Protein AF-A0A022XQN8-F1 (afdb_monomer_lite)

Secondary structure (DSSP, 8-state):
----------------------------------------------------------S-------------------GGGSTTS-HHHHHHHHHHHHHHHHHHHHHHHHHHHHHHHHHHHHHHHHHHHHHHHHHHHHHHHHHHHHHHHTT-

Foldseek 3Di:
DDDDDDPDDDDDDDDDDDDDDDDDDDDDDDDDDDDDPDPDDDPPPDPPDPDDDDDPDDDDDPDPPPDPPPPPDPPPPPCVVVVPDDPVVVVVVVVVVVVVVVVVVVVVVVVVVVVVVVVVVVVVVVVVVVVVVVVVVVVVVVVVVVVVVVVD

pLDDT: mean 70.2, std 23.52, range [34.22, 98.75]

Sequence (152 aa):
MKDSDPCLLDIPLASNPEDSIPDAAIVPTTTTTTTIRNSARTPSIRPEFWSNTVPEIGLSPESSSSSTTKSSSNHKRSRADDDNRSPEEIANEKRHRNTMAARRFRKRKEDRICSLEKQLADALRERDELKLQVARLEGQNMMLRTCQDNTR

Organism: NCBI:txid1215331

Radius of gyration: 34.59 Å; chains: 1; bounding box: 65×62×106 Å

InterPro domains:
  IPR004827 Basic-leucine zipper domain [PF07716] (92-138)
  IPR004827 Basic-leucine zipper domain [PS00036] (94-108)
  IPR004827 Basic-leucine zipper domain [PS50217] (88-145)
  IPR046347 Basic-leucine zipper domain superfamily [SSF57959] (89-139)

Structure (mmCIF, N/CA/C/O backbone):
data_AF-A0A022XQN8-F1
#
_entry.id   AF-A0A022XQN8-F1
#
loop_
_atom_site.group_PDB
_atom_site.id
_atom_site.type_symbol
_atom_site.label_atom_id
_atom_site.label_alt_id
_atom_site.label_comp_id
_atom_site.label_asym_id
_atom_site.label_entity_id
_atom_site.label_seq_id
_atom_site.pdbx_PDB_ins_code
_atom_site.Cartn_x
_atom_site.Cartn_y
_atom_site.Cartn_z
_atom_site.occupancy
_atom_site.B_iso_or_equiv
_atom_site.auth_seq_id
_atom_site.auth_comp_id
_atom_site.auth_asym_id
_atom_site.auth_atom_id
_atom_site.pdbx_PDB_model_num
ATOM 1 N N . MET A 1 1 ? -16.994 -38.162 9.740 1.00 49.44 1 MET A N 1
ATOM 2 C CA . MET A 1 1 ? -16.816 -38.912 8.479 1.00 49.44 1 MET A CA 1
ATOM 3 C C . MET A 1 1 ? -17.709 -38.278 7.439 1.00 49.44 1 MET A C 1
ATOM 5 O O . MET A 1 1 ? -18.906 -38.210 7.685 1.00 49.44 1 MET A O 1
ATOM 9 N N . LYS A 1 2 ? -17.092 -37.911 6.310 1.00 49.97 2 LYS A N 1
ATOM 10 C CA . LYS A 1 2 ? -17.680 -37.481 5.034 1.00 49.97 2 LYS A CA 1
ATOM 11 C C . LYS A 1 2 ? -17.940 -35.981 4.906 1.00 49.97 2 LYS A C 1
ATOM 13 O O . LYS A 1 2 ? -19.047 -35.494 5.093 1.00 49.97 2 LYS A O 1
ATOM 18 N N . ASP A 1 3 ? -16.852 -35.303 4.559 1.00 50.00 3 ASP A N 1
ATOM 19 C CA . ASP A 1 3 ? -16.825 -34.114 3.717 1.00 50.00 3 ASP A CA 1
ATOM 20 C C . ASP A 1 3 ? -17.480 -34.428 2.354 1.00 50.00 3 ASP A C 1
ATOM 22 O O . ASP A 1 3 ? -17.258 -35.500 1.785 1.00 50.00 3 ASP A O 1
ATOM 26 N N . SER A 1 4 ? -18.316 -33.524 1.849 1.00 55.34 4 SER A N 1
ATOM 27 C CA . SER A 1 4 ? -18.915 -33.530 0.500 1.00 55.34 4 SER A CA 1
ATOM 28 C C . SER A 1 4 ? -19.326 -32.079 0.218 1.00 55.34 4 SER A C 1
ATOM 30 O O . SER A 1 4 ? -19.979 -31.484 1.070 1.00 55.34 4 SER A O 1
ATOM 32 N N . ASP A 1 5 ? -18.998 -31.368 -0.854 1.00 59.06 5 ASP A N 1
ATOM 33 C CA . ASP A 1 5 ? -18.127 -31.524 -2.021 1.00 59.06 5 ASP A CA 1
ATOM 34 C C . ASP A 1 5 ? -17.781 -30.077 -2.448 1.00 59.06 5 ASP A C 1
ATOM 36 O O . ASP A 1 5 ? -18.658 -29.209 -2.368 1.00 59.06 5 ASP A O 1
ATOM 40 N N . PRO A 1 6 ? -16.557 -29.744 -2.895 1.00 61.50 6 PRO A N 1
ATOM 41 C CA . PRO A 1 6 ? -16.303 -28.443 -3.500 1.00 61.50 6 PRO A CA 1
ATOM 42 C C . PRO A 1 6 ? -16.772 -28.451 -4.960 1.00 61.50 6 PRO A C 1
ATOM 44 O O . PRO A 1 6 ? -16.367 -29.307 -5.743 1.00 61.50 6 PRO A O 1
ATOM 47 N N . CYS A 1 7 ? -17.598 -27.470 -5.333 1.00 50.62 7 CYS A N 1
ATOM 48 C CA . CYS A 1 7 ? -17.981 -27.192 -6.715 1.00 50.62 7 CYS A CA 1
ATOM 49 C C . CYS A 1 7 ? -16.732 -26.990 -7.592 1.00 50.62 7 CYS A C 1
ATOM 51 O O . CYS A 1 7 ? -16.156 -25.902 -7.640 1.00 50.62 7 CYS A O 1
ATOM 53 N N . LEU A 1 8 ? -16.321 -28.053 -8.280 1.00 53.81 8 LEU A N 1
ATOM 54 C CA . LEU A 1 8 ? -15.323 -28.040 -9.337 1.00 53.81 8 LEU A CA 1
ATOM 55 C C . LEU A 1 8 ? -16.009 -27.512 -10.603 1.00 53.81 8 LEU A C 1
ATOM 57 O O . LEU A 1 8 ? -16.898 -28.156 -11.154 1.00 53.81 8 LEU A O 1
ATOM 61 N N . LEU A 1 9 ? -15.646 -26.308 -11.036 1.00 53.69 9 LEU A N 1
ATOM 62 C CA . LEU A 1 9 ? -16.037 -25.806 -12.349 1.00 53.69 9 LEU A CA 1
ATOM 63 C C . LEU A 1 9 ? -15.151 -26.483 -13.400 1.00 53.69 9 LEU A C 1
ATOM 65 O O . LEU A 1 9 ? -13.979 -26.134 -13.543 1.00 53.69 9 LEU A O 1
ATOM 69 N N . ASP A 1 10 ? -15.725 -27.439 -14.125 1.00 45.84 10 ASP A N 1
ATOM 70 C CA . ASP A 1 10 ? -15.157 -28.007 -15.345 1.00 45.84 10 ASP A CA 1
ATOM 71 C C . ASP A 1 10 ? -15.100 -26.928 -16.436 1.00 45.84 10 ASP A C 1
ATOM 73 O O . ASP A 1 10 ? -16.114 -26.530 -17.012 1.00 45.84 10 ASP A O 1
ATOM 77 N N . ILE A 1 11 ? -13.897 -26.434 -16.727 1.00 54.16 11 ILE A N 1
ATOM 78 C CA . ILE A 1 11 ? -13.640 -25.642 -17.932 1.00 54.16 11 ILE A CA 1
ATOM 79 C C . ILE A 1 11 ? -13.387 -26.640 -19.073 1.00 54.16 11 ILE A C 1
ATOM 81 O O . ILE A 1 11 ? -12.474 -27.460 -18.946 1.00 54.16 11 ILE A O 1
ATOM 85 N N . PRO A 1 12 ? -14.132 -26.596 -20.195 1.00 47.44 12 PRO A N 1
ATOM 86 C CA . PRO A 1 12 ? -13.906 -27.511 -21.306 1.00 47.44 12 PRO A CA 1
ATOM 87 C C . PRO A 1 12 ? -12.533 -27.257 -21.933 1.00 47.44 12 PRO A C 1
ATOM 89 O O . PRO A 1 12 ? -12.258 -26.172 -22.452 1.00 47.44 12 PRO A O 1
ATOM 92 N N . LEU A 1 13 ? -11.673 -28.272 -21.890 1.00 41.69 13 LEU A N 1
ATOM 93 C CA . LEU A 1 13 ? -10.412 -28.305 -22.617 1.00 41.69 13 LEU A CA 1
ATOM 94 C C . LEU A 1 13 ? -10.745 -28.382 -24.113 1.00 41.69 13 LEU A C 1
ATOM 96 O O . LEU A 1 13 ? -11.303 -29.3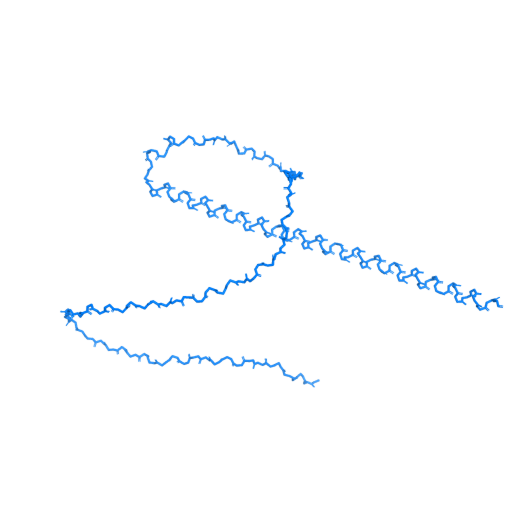78 -24.574 1.00 41.69 13 LEU A O 1
ATOM 100 N N . ALA A 1 14 ? -10.452 -27.320 -24.864 1.00 45.22 14 ALA A N 1
ATOM 101 C CA . ALA A 1 14 ? -10.580 -27.334 -26.314 1.00 45.22 14 ALA A CA 1
ATOM 102 C C . ALA A 1 14 ? -9.676 -28.439 -26.881 1.00 45.22 14 ALA A C 1
ATOM 104 O O . ALA A 1 14 ? -8.450 -28.375 -26.800 1.00 45.22 14 ALA A O 1
ATOM 105 N N . SER A 1 15 ? -10.314 -29.469 -27.424 1.00 43.16 15 SER A N 1
ATOM 106 C CA . SER A 1 15 ? -9.714 -30.485 -28.273 1.00 43.16 15 SER A CA 1
ATOM 107 C C . SER A 1 15 ? -9.079 -29.807 -29.488 1.00 43.16 15 SER A C 1
ATOM 109 O O . SER A 1 15 ? -9.797 -29.227 -30.300 1.00 43.16 15 SER A O 1
ATOM 111 N N . ASN A 1 16 ? -7.755 -29.886 -29.612 1.00 52.53 16 ASN A N 1
ATOM 112 C CA . ASN A 1 16 ? -7.063 -29.688 -30.883 1.00 52.53 16 ASN A CA 1
ATOM 113 C C . ASN A 1 16 ? -7.113 -31.018 -31.641 1.00 52.53 16 ASN A C 1
ATOM 115 O O . ASN A 1 16 ? -6.553 -31.990 -31.125 1.00 52.53 16 ASN A O 1
ATOM 119 N N . PRO A 1 17 ? -7.748 -31.098 -32.818 1.00 50.19 17 PRO A N 1
ATOM 120 C CA . PRO A 1 17 ? -7.589 -32.245 -33.682 1.00 50.19 17 PRO A CA 1
ATOM 121 C C . PRO A 1 17 ? -6.607 -31.916 -34.819 1.00 50.19 17 PRO A C 1
ATOM 123 O O . PRO A 1 17 ? -6.573 -30.801 -35.343 1.00 50.19 17 PRO A O 1
ATOM 126 N N . GLU A 1 18 ? -5.872 -32.954 -35.198 1.00 37.22 18 GLU A N 1
ATOM 127 C CA . GLU A 1 18 ? -5.173 -33.138 -36.472 1.00 37.22 18 GLU A CA 1
ATOM 128 C C . GLU A 1 18 ? -3.763 -32.542 -36.627 1.00 37.22 18 GLU A C 1
ATOM 130 O O . GLU A 1 18 ? -3.524 -31.526 -37.281 1.00 37.22 18 GLU A O 1
ATOM 135 N N . ASP A 1 19 ? -2.797 -33.319 -36.130 1.00 43.31 19 ASP A N 1
ATOM 136 C CA . ASP A 1 19 ? -1.574 -33.603 -36.881 1.00 43.31 19 ASP A CA 1
ATOM 137 C C . ASP A 1 19 ? -1.936 -34.157 -38.270 1.00 43.31 19 ASP A C 1
ATOM 139 O O . ASP A 1 19 ? -2.629 -35.166 -38.394 1.00 43.31 19 ASP A O 1
ATOM 143 N N . SER A 1 20 ? -1.421 -33.538 -39.329 1.00 40.09 20 SER A N 1
ATOM 144 C CA . SER A 1 20 ? -1.254 -34.180 -40.636 1.00 40.09 20 SER A CA 1
ATOM 145 C C . SER A 1 20 ? -0.156 -33.464 -41.412 1.00 40.09 20 SER A C 1
ATOM 147 O O . SER A 1 20 ? -0.386 -32.491 -42.126 1.00 40.09 20 SER A O 1
ATOM 149 N N . ILE A 1 21 ? 1.066 -33.964 -41.248 1.00 41.62 21 ILE A N 1
ATOM 150 C CA . ILE A 1 21 ? 2.169 -33.719 -42.177 1.00 41.62 21 ILE A CA 1
ATOM 151 C C . ILE A 1 21 ? 1.930 -34.607 -43.404 1.00 41.62 21 ILE A C 1
ATOM 153 O O . ILE A 1 21 ? 1.707 -35.809 -43.242 1.00 41.62 21 ILE A O 1
ATOM 157 N N . PRO A 1 22 ? 2.062 -34.060 -44.622 1.00 48.78 22 PRO A N 1
ATOM 158 C CA . PRO A 1 22 ? 2.774 -34.821 -45.636 1.00 48.78 22 PRO A CA 1
ATOM 159 C C . PRO A 1 22 ? 3.985 -34.064 -46.190 1.00 48.78 22 PRO A C 1
ATOM 161 O O . PRO A 1 22 ? 3.935 -32.896 -46.573 1.00 48.78 22 PRO A O 1
ATOM 164 N N . ASP A 1 23 ? 5.073 -34.820 -46.211 1.00 37.94 23 ASP A N 1
ATOM 165 C CA . ASP A 1 23 ? 6.315 -34.640 -46.946 1.00 37.94 23 ASP A CA 1
ATOM 166 C C . ASP A 1 23 ? 6.061 -34.692 -48.466 1.00 37.94 23 ASP A C 1
ATOM 168 O O . ASP A 1 23 ? 5.382 -35.611 -48.925 1.00 37.94 23 ASP A O 1
ATOM 172 N N . ALA A 1 24 ? 6.574 -33.710 -49.224 1.00 34.47 24 ALA A N 1
ATOM 173 C CA . ALA A 1 24 ? 7.205 -33.885 -50.545 1.00 34.47 24 ALA A CA 1
ATOM 174 C C . ALA A 1 24 ? 7.346 -32.562 -51.337 1.00 34.47 24 ALA A C 1
ATOM 176 O O . ALA A 1 24 ? 6.373 -31.891 -51.661 1.00 34.47 24 ALA A O 1
ATOM 177 N N . ALA A 1 25 ? 8.591 -32.298 -51.745 1.00 34.34 25 ALA A N 1
ATOM 178 C CA . ALA A 1 25 ? 9.028 -31.751 -53.039 1.00 34.34 25 ALA A CA 1
ATOM 179 C C . ALA A 1 25 ? 8.625 -30.322 -53.515 1.00 34.34 25 ALA A C 1
ATOM 181 O O . ALA A 1 25 ? 7.513 -30.053 -53.946 1.00 34.34 25 ALA A O 1
ATOM 182 N N . ILE A 1 26 ? 9.649 -29.450 -53.547 1.00 46.16 26 ILE A N 1
ATOM 183 C CA . ILE A 1 26 ? 10.107 -28.532 -54.625 1.00 46.16 26 ILE A CA 1
ATOM 184 C C . ILE A 1 26 ? 9.057 -28.001 -55.640 1.00 46.16 26 ILE A C 1
ATOM 186 O O . ILE A 1 26 ? 8.551 -28.779 -56.436 1.00 46.16 26 ILE A O 1
ATOM 190 N N . VAL A 1 27 ? 8.867 -26.664 -55.697 1.00 42.53 27 VAL A N 1
ATOM 191 C CA . VAL A 1 27 ? 8.943 -25.709 -56.858 1.00 42.53 27 VAL A CA 1
ATOM 192 C C . VAL A 1 27 ? 8.202 -24.394 -56.472 1.00 42.53 27 VAL A C 1
ATOM 194 O O . VAL A 1 27 ? 7.138 -24.464 -55.859 1.00 42.53 27 VAL A O 1
ATOM 197 N N . PRO A 1 28 ? 8.709 -23.179 -56.798 1.00 53.47 28 PRO A N 1
ATOM 198 C CA . PRO A 1 28 ? 8.071 -21.915 -56.422 1.00 53.47 28 PRO A CA 1
ATOM 199 C C . PRO A 1 28 ? 7.019 -21.484 -57.454 1.00 53.47 28 PRO A C 1
ATOM 201 O O . PRO A 1 28 ? 7.295 -21.478 -58.650 1.00 53.47 28 PRO A O 1
ATOM 204 N N . THR A 1 29 ? 5.830 -21.053 -57.026 1.00 34.22 29 THR A N 1
ATOM 205 C CA . THR A 1 29 ? 4.934 -20.275 -57.900 1.00 34.22 29 THR A CA 1
ATOM 206 C C . THR A 1 29 ? 4.031 -19.320 -57.119 1.00 34.22 29 THR A C 1
ATOM 208 O O . THR A 1 29 ? 3.350 -19.668 -56.162 1.00 34.22 29 THR A O 1
ATOM 211 N N . THR A 1 30 ? 4.100 -18.070 -57.568 1.00 45.97 30 THR A N 1
ATOM 212 C CA . THR A 1 30 ? 3.282 -16.882 -57.303 1.00 45.97 30 THR A CA 1
ATOM 213 C C . THR A 1 30 ? 1.842 -17.130 -56.836 1.00 45.97 30 THR A C 1
ATOM 215 O O . THR A 1 30 ? 1.075 -17.789 -57.531 1.00 45.97 30 THR A O 1
ATOM 218 N N . THR A 1 31 ? 1.418 -16.490 -55.740 1.00 37.88 31 THR A N 1
ATOM 219 C CA . THR A 1 31 ? -0.011 -16.281 -55.438 1.00 37.88 31 THR A CA 1
ATOM 220 C C . THR A 1 31 ? -0.249 -14.870 -54.891 1.00 37.88 31 THR A C 1
ATOM 222 O O . THR A 1 31 ? 0.044 -14.550 -53.746 1.00 37.88 31 THR A O 1
ATOM 225 N N . THR A 1 32 ? -0.724 -14.023 -55.801 1.00 41.47 32 THR A N 1
ATOM 226 C CA . THR A 1 32 ? -1.829 -13.064 -55.661 1.00 41.47 32 THR A CA 1
ATOM 227 C C . THR A 1 32 ? -2.015 -12.352 -54.315 1.00 41.47 32 THR A C 1
ATOM 229 O O . THR A 1 32 ? -2.678 -12.835 -53.400 1.00 41.47 32 THR A O 1
ATOM 232 N N . THR A 1 33 ? -1.550 -11.103 -54.273 1.00 45.28 33 THR A N 1
ATOM 233 C CA . THR A 1 33 ? -2.015 -10.044 -53.369 1.00 45.28 33 THR A CA 1
ATOM 2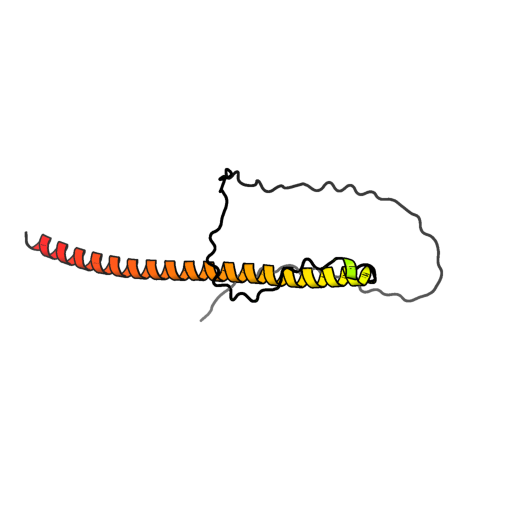34 C C . THR A 1 33 ? -3.539 -9.922 -53.432 1.00 45.28 33 THR A C 1
ATOM 236 O O . THR A 1 33 ? -4.077 -9.447 -54.428 1.00 45.28 33 THR A O 1
ATOM 239 N N . THR A 1 34 ? -4.241 -10.291 -52.361 1.00 38.16 34 THR A N 1
ATOM 240 C CA . THR A 1 34 ? -5.619 -9.836 -52.127 1.00 38.16 34 THR A CA 1
ATOM 241 C C . THR A 1 34 ? -5.667 -9.104 -50.796 1.00 38.16 34 THR A C 1
ATOM 243 O O . THR A 1 34 ? -5.620 -9.685 -49.716 1.00 38.16 34 THR A O 1
ATOM 246 N N . THR A 1 35 ? -5.688 -7.780 -50.904 1.00 48.78 35 THR A N 1
ATOM 247 C CA . THR A 1 35 ? -5.876 -6.826 -49.818 1.00 48.78 35 THR A CA 1
ATOM 248 C C . THR A 1 35 ? -7.246 -7.026 -49.175 1.00 48.78 35 THR A C 1
ATOM 250 O O . THR A 1 35 ? -8.263 -6.730 -49.793 1.00 48.78 35 THR A O 1
ATOM 253 N N . ILE A 1 36 ? -7.276 -7.438 -47.907 1.00 48.75 36 ILE A N 1
ATOM 254 C CA . ILE A 1 36 ? -8.460 -7.296 -47.054 1.00 48.75 36 ILE A CA 1
ATOM 255 C C . ILE A 1 36 ? -8.115 -6.303 -45.944 1.00 48.75 36 ILE A C 1
ATOM 257 O O . ILE A 1 36 ? -7.450 -6.615 -44.957 1.00 48.75 36 ILE A O 1
ATOM 261 N N . ARG A 1 37 ? -8.539 -5.053 -46.153 1.00 49.47 37 ARG A N 1
ATOM 262 C CA . ARG A 1 37 ? -8.502 -3.977 -45.160 1.00 49.47 37 ARG A CA 1
ATOM 263 C C . ARG A 1 37 ? -9.654 -4.199 -44.179 1.00 49.47 37 ARG A C 1
ATOM 265 O O . ARG A 1 37 ? -10.762 -3.731 -44.416 1.00 49.47 37 ARG A O 1
ATOM 272 N N . ASN A 1 38 ? -9.383 -4.879 -43.070 1.00 54.75 38 ASN A N 1
ATOM 273 C CA . ASN A 1 38 ? -10.332 -4.975 -41.964 1.00 54.75 38 ASN A CA 1
ATOM 274 C C . ASN A 1 38 ? -10.182 -3.761 -41.042 1.00 54.75 38 ASN A C 1
ATOM 276 O O . ASN A 1 38 ? -9.334 -3.719 -40.153 1.00 54.75 38 ASN A O 1
ATOM 280 N N . SER A 1 39 ? -11.025 -2.755 -41.264 1.00 54.56 39 SER A N 1
ATOM 281 C CA . SER A 1 39 ? -11.266 -1.678 -40.304 1.00 54.56 39 SER A CA 1
ATOM 282 C C . SER A 1 39 ? -12.155 -2.199 -39.170 1.00 54.56 39 SER A C 1
ATOM 284 O O . SER A 1 39 ? -13.373 -2.046 -39.202 1.00 54.56 39 SER A O 1
ATOM 286 N N . ALA A 1 40 ? -11.545 -2.817 -38.157 1.00 50.00 40 ALA A N 1
ATOM 287 C CA . ALA A 1 40 ? -12.218 -3.132 -36.901 1.00 50.00 40 ALA A CA 1
ATOM 288 C C . ALA A 1 40 ? -12.125 -1.922 -35.961 1.00 50.00 40 ALA A C 1
ATOM 290 O O . ALA A 1 40 ? -11.091 -1.616 -35.370 1.00 50.00 40 ALA A O 1
ATOM 291 N N . ARG A 1 41 ? -13.242 -1.205 -35.882 1.00 51.72 41 ARG A N 1
ATOM 292 C CA . ARG A 1 41 ? -13.523 -0.104 -34.963 1.00 51.72 41 ARG A CA 1
ATOM 293 C C . ARG A 1 41 ? -13.547 -0.673 -33.539 1.00 51.72 41 ARG A C 1
ATOM 295 O O . ARG A 1 41 ? -14.444 -1.440 -33.204 1.00 51.72 41 ARG A O 1
ATOM 302 N N . THR A 1 42 ? -12.559 -0.345 -32.714 1.00 56.06 42 THR A N 1
ATOM 303 C CA . THR A 1 42 ? -12.553 -0.728 -31.298 1.00 56.06 42 THR A CA 1
ATOM 304 C C . THR A 1 42 ? -13.616 0.082 -30.542 1.00 56.06 42 THR A C 1
ATOM 306 O O . THR A 1 42 ? -13.649 1.309 -30.674 1.00 56.06 42 THR A O 1
ATOM 309 N N . PRO A 1 43 ? -14.504 -0.540 -29.743 1.00 48.16 43 PRO A N 1
ATOM 310 C CA . PRO A 1 43 ? -15.298 0.210 -28.785 1.00 48.16 43 PRO A CA 1
ATOM 311 C C . PRO A 1 43 ? -14.368 0.686 -27.665 1.00 48.16 43 PRO A C 1
ATOM 313 O O . PRO A 1 43 ? -13.875 -0.094 -26.852 1.00 48.16 43 PRO A O 1
ATOM 316 N N . SER A 1 44 ? -14.109 1.992 -27.657 1.00 50.53 44 SER A N 1
ATOM 317 C CA . SER A 1 44 ? -13.497 2.711 -26.543 1.00 50.53 44 SER A CA 1
ATOM 318 C C . SER A 1 44 ? -14.473 2.708 -25.366 1.00 50.53 44 SER A C 1
ATOM 320 O O . SER A 1 44 ? -15.293 3.613 -25.217 1.00 50.53 44 SER A O 1
ATOM 322 N N . ILE A 1 45 ? -14.428 1.657 -24.549 1.00 50.38 45 ILE A N 1
ATOM 323 C CA . ILE A 1 45 ? -15.051 1.662 -23.226 1.00 50.38 45 ILE A CA 1
ATOM 324 C C . ILE A 1 45 ? -14.060 2.366 -22.302 1.00 50.38 45 ILE A C 1
ATOM 326 O O . ILE A 1 45 ? -13.157 1.761 -21.727 1.00 50.38 45 ILE A O 1
ATOM 330 N N . ARG A 1 46 ? -14.196 3.691 -22.242 1.00 56.12 46 ARG A N 1
ATOM 331 C CA . ARG A 1 46 ? -13.564 4.550 -21.242 1.00 56.12 46 ARG A CA 1
ATOM 332 C C . ARG A 1 46 ? -14.235 4.239 -19.899 1.00 56.12 46 ARG A C 1
ATOM 334 O O . ARG A 1 46 ? -15.438 4.461 -19.794 1.00 56.12 46 ARG A O 1
ATOM 341 N N . PRO A 1 47 ? -13.522 3.737 -18.878 1.00 48.53 47 PRO A N 1
ATOM 342 C CA . PRO A 1 47 ? -14.083 3.694 -17.539 1.00 48.53 47 PRO A CA 1
ATOM 343 C C . PRO A 1 47 ? -14.321 5.140 -17.106 1.00 48.53 47 PRO A C 1
ATOM 345 O O . PRO A 1 47 ? -13.408 5.966 -17.195 1.00 48.53 47 PRO A O 1
ATOM 348 N N . GLU A 1 48 ? -15.552 5.441 -16.702 1.00 45.00 48 GLU A N 1
ATOM 349 C CA . GLU A 1 48 ? -15.943 6.704 -16.084 1.00 45.00 48 GLU A CA 1
ATOM 350 C C . GLU A 1 48 ? -15.017 6.979 -14.896 1.00 45.00 48 GLU A C 1
ATOM 352 O O . GLU A 1 48 ? -15.124 6.381 -13.825 1.00 45.00 48 GLU A O 1
ATOM 357 N N . PHE A 1 49 ? -14.030 7.837 -15.143 1.00 50.03 49 PHE A N 1
ATOM 358 C CA . PHE A 1 49 ? -13.081 8.312 -14.157 1.00 50.03 49 PHE A CA 1
ATOM 359 C C . PHE A 1 49 ? -13.861 9.202 -13.201 1.00 50.03 49 PHE A C 1
ATOM 361 O O . PHE A 1 49 ? -14.312 10.278 -13.591 1.00 50.03 49 PHE A O 1
ATOM 368 N N . TRP A 1 50 ? -14.067 8.718 -11.978 1.00 44.78 50 TRP A N 1
ATOM 369 C CA . TRP A 1 50 ? -14.755 9.455 -10.931 1.00 44.78 50 TRP A CA 1
ATOM 370 C C . TRP A 1 50 ? -14.189 10.870 -10.825 1.00 44.78 50 TRP A C 1
ATOM 372 O O . TRP A 1 50 ? -12.993 11.070 -10.601 1.00 44.78 50 TRP A O 1
ATOM 382 N N . SER A 1 51 ? -15.072 11.843 -11.030 1.00 49.12 51 SER A N 1
ATOM 383 C CA . SER A 1 51 ? -14.824 13.260 -10.817 1.00 49.12 51 SER A CA 1
ATOM 384 C C . SER A 1 51 ? -14.478 13.500 -9.353 1.00 49.12 51 SER A C 1
ATOM 386 O O . SER A 1 51 ? -15.354 13.784 -8.543 1.00 49.12 51 SER A O 1
ATOM 388 N N . ASN A 1 52 ? -13.193 13.417 -9.022 1.00 43.75 52 ASN A N 1
ATOM 389 C CA . ASN A 1 52 ? -12.669 13.979 -7.792 1.00 43.75 52 ASN A CA 1
ATOM 390 C C . ASN A 1 52 ? -11.970 15.288 -8.144 1.00 43.75 52 ASN A C 1
ATOM 392 O O . ASN A 1 52 ? -10.937 15.324 -8.811 1.00 43.75 52 ASN A O 1
ATOM 396 N N . THR A 1 53 ? -12.618 16.363 -7.709 1.00 46.69 53 THR A N 1
ATOM 397 C CA . THR A 1 53 ? -12.099 17.720 -7.576 1.00 46.69 53 THR A CA 1
ATOM 398 C C . THR A 1 53 ? -10.615 17.716 -7.223 1.00 46.69 53 THR A C 1
ATOM 400 O O . THR A 1 53 ? -10.210 17.127 -6.221 1.00 46.69 53 THR A O 1
ATOM 403 N N . VAL A 1 54 ? -9.819 18.380 -8.057 1.00 54.06 54 VAL A N 1
ATOM 404 C CA . VAL A 1 54 ? -8.390 18.625 -7.848 1.00 54.06 54 VAL A CA 1
ATOM 405 C C . VAL A 1 54 ? -8.207 19.387 -6.531 1.00 54.06 54 VAL A C 1
ATOM 407 O O . VAL A 1 54 ? -8.697 20.512 -6.440 1.00 54.06 54 VAL A O 1
ATOM 410 N N . PRO A 1 55 ? -7.499 18.855 -5.518 1.00 49.31 55 PRO A N 1
ATOM 411 C CA . PRO A 1 55 ? -6.913 19.707 -4.509 1.00 49.31 55 PRO A CA 1
ATOM 412 C C . PRO A 1 55 ? -5.589 20.219 -5.078 1.00 49.31 55 PRO A C 1
ATOM 414 O O . PRO A 1 55 ? -4.659 19.456 -5.348 1.00 49.31 55 PRO A O 1
ATOM 417 N N . GLU A 1 56 ? -5.538 21.525 -5.304 1.00 52.97 56 GLU A N 1
ATOM 418 C CA . GLU A 1 56 ? -4.313 22.293 -5.485 1.00 52.97 56 GLU A CA 1
ATOM 419 C C . GLU A 1 56 ? -3.452 22.108 -4.227 1.00 52.97 56 GLU A C 1
ATOM 421 O O . GLU A 1 56 ? -3.626 22.788 -3.220 1.00 52.97 56 GLU A O 1
ATOM 426 N N . ILE A 1 57 ? -2.575 21.103 -4.238 1.00 48.75 57 ILE A N 1
ATOM 427 C CA . ILE A 1 57 ? -1.627 20.866 -3.151 1.00 48.75 57 ILE A CA 1
ATOM 428 C C . ILE A 1 57 ? -0.311 21.472 -3.592 1.00 48.75 57 ILE A C 1
ATOM 430 O O . ILE A 1 57 ? 0.395 20.954 -4.461 1.00 48.75 57 ILE A O 1
ATOM 434 N N . GLY A 1 58 ? -0.045 22.622 -2.982 1.00 45.56 58 GLY A N 1
ATOM 435 C CA . GLY A 1 58 ? 1.220 23.310 -3.027 1.00 45.56 58 GLY A CA 1
ATOM 436 C C . GLY A 1 58 ? 2.405 22.402 -2.702 1.00 45.56 58 GLY A C 1
ATOM 437 O O . GLY A 1 58 ? 2.316 21.331 -2.107 1.00 45.56 58 GLY A O 1
ATOM 438 N N . LEU A 1 59 ? 3.530 22.904 -3.174 1.00 52.94 59 LEU A N 1
ATOM 439 C CA . LEU A 1 59 ? 4.898 22.463 -2.988 1.00 52.94 59 LEU A CA 1
ATOM 440 C C . LEU A 1 59 ? 5.186 21.757 -1.643 1.00 52.94 59 LEU A C 1
ATOM 442 O O . LEU A 1 59 ? 4.841 22.249 -0.574 1.00 52.94 59 LEU A O 1
ATOM 446 N N . SER A 1 60 ? 5.995 20.697 -1.764 1.00 44.53 60 SER A N 1
ATOM 447 C CA . SER A 1 60 ? 6.866 20.072 -0.753 1.00 44.53 60 SER A CA 1
ATOM 448 C C . SER A 1 60 ? 6.320 18.862 0.027 1.00 44.53 60 SER A C 1
ATOM 450 O O . SER A 1 60 ? 5.569 19.008 0.987 1.00 44.53 60 SER A O 1
ATOM 452 N N . PRO A 1 61 ? 6.790 17.636 -0.281 1.00 49.22 61 PRO A N 1
ATOM 453 C CA . PRO A 1 61 ? 6.930 16.606 0.729 1.00 49.22 61 PRO A CA 1
ATOM 454 C C . PRO A 1 61 ? 8.259 16.827 1.463 1.00 49.22 61 PRO A C 1
ATOM 456 O O . PRO A 1 61 ? 9.325 16.454 0.969 1.00 49.22 61 PRO A O 1
ATOM 459 N N . GLU A 1 62 ? 8.179 17.386 2.668 1.00 51.94 62 GLU A N 1
ATOM 460 C CA . GLU A 1 62 ? 9.222 17.321 3.697 1.00 51.94 62 GLU A CA 1
ATOM 461 C C . GLU A 1 62 ? 9.421 15.836 4.062 1.00 51.94 62 GLU A C 1
ATOM 463 O O . GLU A 1 62 ? 8.834 15.294 4.996 1.00 51.94 62 GLU A O 1
ATOM 468 N N . SER A 1 63 ? 10.171 15.108 3.237 1.00 47.56 63 SER A N 1
ATOM 469 C CA . SER A 1 63 ? 10.567 13.736 3.531 1.00 47.56 63 SER A CA 1
ATOM 470 C C . SER A 1 63 ? 11.888 13.798 4.273 1.00 47.56 63 SER A C 1
ATOM 472 O O . SER A 1 63 ? 12.941 13.955 3.658 1.00 47.56 63 SER A O 1
ATOM 474 N N . SER A 1 64 ? 11.833 13.641 5.593 1.00 51.16 64 SER A N 1
ATOM 475 C CA . SER A 1 64 ? 12.988 13.336 6.437 1.00 51.16 64 SER A CA 1
ATOM 476 C C . SER A 1 64 ? 13.537 11.958 6.060 1.00 51.16 64 SER A C 1
ATOM 478 O O . SER A 1 64 ? 13.333 10.961 6.748 1.00 51.16 64 SER A O 1
ATOM 480 N N . SER A 1 65 ? 14.204 11.866 4.912 1.00 51.38 65 SER A N 1
ATOM 481 C CA . SER A 1 65 ? 14.985 10.698 4.553 1.00 51.38 65 SER A CA 1
ATOM 482 C C . SER A 1 65 ? 16.284 10.760 5.341 1.00 51.38 65 SER A C 1
ATOM 484 O O . SER A 1 65 ? 17.183 11.530 5.002 1.00 51.38 65 SER A O 1
ATOM 486 N N . SER A 1 66 ? 16.428 9.906 6.353 1.00 55.09 66 SER A N 1
ATOM 487 C CA . SER A 1 66 ? 17.746 9.485 6.825 1.00 55.09 66 SER A CA 1
ATOM 488 C C 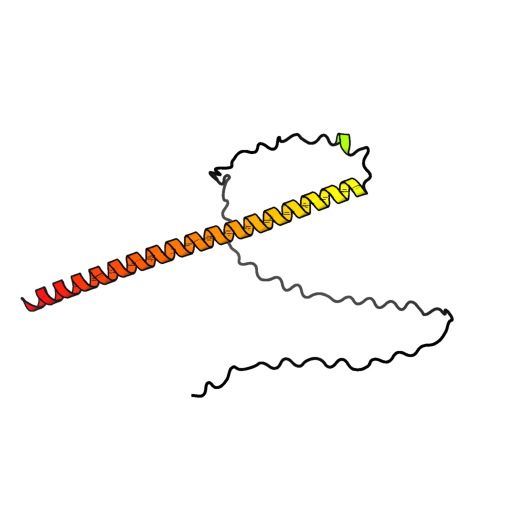. SER A 1 66 ? 18.402 8.643 5.721 1.00 55.09 66 SER A C 1
ATOM 490 O O . SER A 1 66 ? 18.493 7.417 5.785 1.00 55.09 66 SER A O 1
ATOM 492 N N . SER A 1 67 ? 18.780 9.299 4.628 1.00 54.62 67 SER A N 1
ATOM 493 C CA . SER A 1 67 ? 19.564 8.712 3.560 1.00 54.62 67 SER A CA 1
ATOM 494 C C . SER A 1 67 ? 21.018 8.770 3.990 1.00 54.62 67 SER A C 1
ATOM 496 O O . SER A 1 67 ? 21.588 9.852 4.108 1.00 54.62 67 SER A O 1
ATOM 498 N N . THR A 1 68 ? 21.630 7.607 4.190 1.00 54.19 68 THR A N 1
ATOM 499 C CA . THR A 1 68 ? 23.082 7.469 4.112 1.00 54.19 68 THR A CA 1
ATOM 500 C C . THR A 1 68 ? 23.510 7.995 2.744 1.00 54.19 68 THR A C 1
ATOM 502 O O . THR A 1 68 ? 23.282 7.372 1.702 1.00 54.19 68 THR A O 1
ATOM 505 N N . THR A 1 69 ? 24.053 9.208 2.746 1.00 47.69 69 THR A N 1
ATOM 506 C CA . THR A 1 69 ? 24.532 9.949 1.586 1.00 47.69 69 THR A CA 1
ATOM 507 C C . THR A 1 69 ? 25.780 9.268 1.040 1.00 47.69 69 THR A C 1
ATOM 509 O O . THR A 1 69 ? 26.905 9.707 1.234 1.00 47.69 69 THR A O 1
ATOM 512 N N . LYS A 1 70 ? 25.597 8.191 0.277 1.00 58.28 70 LYS A N 1
ATOM 513 C CA . LYS A 1 70 ? 26.551 7.889 -0.790 1.00 58.28 70 LYS A CA 1
ATOM 514 C C . LYS A 1 70 ? 26.291 8.901 -1.892 1.00 58.28 70 LYS A C 1
ATOM 516 O O . LYS A 1 70 ? 25.454 8.693 -2.767 1.00 58.28 70 LYS A O 1
ATOM 521 N N . SER A 1 71 ? 26.951 10.041 -1.736 1.00 51.28 71 SER A N 1
ATOM 522 C CA . SER A 1 71 ? 27.107 11.121 -2.697 1.00 51.28 71 SER A CA 1
ATOM 523 C C . SER A 1 71 ? 27.573 10.549 -4.036 1.00 51.28 71 SER A C 1
ATOM 525 O O . SER A 1 71 ? 28.759 10.495 -4.344 1.00 51.28 71 SER A O 1
ATOM 527 N N . SER A 1 72 ? 26.632 10.103 -4.868 1.00 60.91 72 SER A 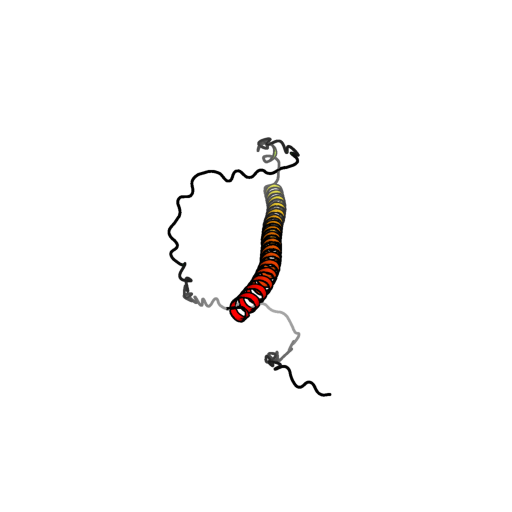N 1
ATOM 528 C CA . SER A 1 72 ? 26.892 9.994 -6.295 1.00 60.91 72 SER A CA 1
ATOM 529 C C . SER A 1 72 ? 26.977 11.424 -6.793 1.00 60.91 72 SER A C 1
ATOM 531 O O . SER A 1 72 ? 25.956 12.108 -6.890 1.00 60.91 72 SER A O 1
ATOM 533 N N . SER A 1 73 ? 28.200 11.895 -7.007 1.00 56.16 73 SER A N 1
ATOM 534 C CA . SER A 1 73 ? 28.453 13.192 -7.601 1.00 56.16 73 SER A CA 1
ATOM 535 C C . SER A 1 73 ? 27.553 13.360 -8.826 1.00 56.16 73 SER A C 1
ATOM 537 O O . SER A 1 73 ? 27.587 12.567 -9.769 1.00 56.16 73 SER A O 1
ATOM 539 N N . ASN A 1 74 ? 26.718 14.402 -8.809 1.00 54.34 74 ASN A N 1
ATOM 540 C CA . ASN A 1 74 ? 26.049 14.911 -10.001 1.00 54.34 74 ASN A CA 1
ATOM 541 C C . ASN A 1 74 ? 27.116 15.556 -10.895 1.00 54.34 74 ASN A C 1
ATOM 543 O O . ASN A 1 74 ? 27.113 16.756 -11.157 1.00 54.34 74 ASN A O 1
ATOM 547 N N . HIS A 1 75 ? 28.072 14.762 -11.368 1.00 53.53 75 HIS A N 1
ATOM 548 C CA . HIS A 1 75 ? 28.787 15.119 -12.568 1.00 53.53 75 HIS A CA 1
ATOM 549 C C . HIS A 1 75 ? 27.747 15.008 -13.672 1.00 53.53 75 HIS A C 1
ATOM 551 O O . HIS A 1 75 ? 27.286 13.912 -14.001 1.00 53.53 75 HIS A O 1
ATOM 557 N N . LYS A 1 76 ? 27.326 16.163 -14.202 1.00 55.75 76 LYS A N 1
ATOM 558 C CA . LYS A 1 76 ? 26.820 16.257 -15.569 1.00 55.75 76 LYS A CA 1
ATOM 559 C C . LYS A 1 76 ? 27.827 15.473 -16.405 1.00 55.75 76 LYS A C 1
ATOM 561 O O . LYS A 1 76 ? 28.901 15.996 -16.677 1.00 55.75 76 LYS A O 1
ATOM 566 N N . ARG A 1 77 ? 27.550 14.193 -16.681 1.00 60.03 77 ARG A N 1
ATOM 567 C CA . ARG A 1 77 ? 28.414 13.361 -17.516 1.00 60.03 77 ARG A CA 1
ATOM 568 C C . ARG A 1 77 ? 28.523 14.133 -18.815 1.00 60.03 77 ARG A C 1
ATOM 570 O O . ARG A 1 77 ? 27.504 14.342 -19.479 1.00 60.03 77 ARG A O 1
ATOM 577 N N . SER A 1 78 ? 29.703 14.688 -19.069 1.00 53.16 78 SER A N 1
ATOM 578 C CA . SER A 1 78 ? 29.977 15.398 -20.301 1.00 53.16 78 SER A CA 1
ATOM 579 C C . SER A 1 78 ? 29.576 14.440 -21.414 1.00 53.16 78 SER A C 1
ATOM 581 O O . SER A 1 78 ? 30.036 13.305 -21.471 1.00 53.16 78 SER A O 1
ATOM 583 N N . ARG A 1 79 ? 28.668 14.878 -22.287 1.00 57.81 79 ARG A N 1
ATOM 584 C CA . ARG A 1 79 ? 28.276 14.119 -23.485 1.00 57.81 79 ARG A CA 1
ATOM 585 C C . ARG A 1 79 ? 29.456 13.908 -24.452 1.00 57.81 79 ARG A C 1
ATOM 587 O O . ARG A 1 79 ? 29.276 13.302 -25.492 1.00 57.81 79 ARG A O 1
ATOM 594 N N . ALA A 1 80 ? 30.640 14.410 -24.098 1.00 57.53 80 ALA A N 1
ATOM 595 C CA . ALA A 1 80 ? 31.868 14.356 -24.872 1.00 57.53 80 ALA A CA 1
ATOM 596 C C . ALA A 1 80 ? 32.383 12.926 -25.123 1.00 57.53 80 ALA A C 1
ATOM 598 O O . ALA A 1 80 ? 33.086 12.719 -26.099 1.00 57.53 80 ALA A O 1
ATOM 599 N N . ASP A 1 81 ? 32.009 11.939 -24.297 1.00 59.09 81 ASP A N 1
ATOM 600 C CA . ASP A 1 81 ? 32.394 10.528 -24.503 1.00 59.09 81 ASP A CA 1
ATOM 601 C C . ASP A 1 81 ? 31.434 9.738 -25.414 1.00 59.09 81 ASP A C 1
ATOM 603 O O . ASP A 1 81 ? 31.685 8.567 -25.701 1.00 59.09 81 ASP A O 1
ATOM 607 N N . ASP A 1 82 ? 30.320 10.344 -25.842 1.00 60.31 82 ASP A N 1
ATOM 608 C CA . ASP A 1 82 ? 29.331 9.692 -26.717 1.00 60.31 82 ASP A CA 1
ATOM 609 C C . ASP A 1 82 ? 29.723 9.793 -28.203 1.00 60.31 82 ASP A C 1
ATOM 611 O O . ASP A 1 82 ? 29.262 8.990 -29.005 1.00 60.31 82 ASP A O 1
ATOM 615 N N . ASP A 1 83 ? 30.608 10.732 -28.570 1.00 65.06 83 ASP A N 1
ATOM 616 C CA . ASP A 1 83 ? 30.995 10.999 -29.970 1.00 65.06 83 ASP A CA 1
ATOM 617 C C . ASP A 1 83 ? 31.862 9.887 -30.594 1.00 65.06 83 ASP A C 1
ATOM 619 O O . ASP A 1 83 ? 31.943 9.772 -31.813 1.00 65.06 83 ASP A O 1
ATOM 623 N N . ASN A 1 84 ? 32.490 9.038 -29.770 1.00 76.88 84 ASN A N 1
ATOM 624 C CA . ASN A 1 84 ? 33.325 7.917 -30.226 1.00 76.88 84 ASN A CA 1
ATOM 625 C C . ASN A 1 84 ? 32.647 6.542 -30.079 1.00 76.88 84 ASN A C 1
ATOM 627 O O . ASN A 1 84 ? 33.253 5.523 -30.415 1.00 76.88 84 ASN A O 1
ATOM 631 N N . ARG A 1 85 ? 31.415 6.481 -29.554 1.00 82.31 85 ARG A N 1
ATOM 632 C CA . ARG A 1 85 ? 30.696 5.219 -29.321 1.00 82.31 85 ARG A CA 1
ATOM 633 C C . ARG A 1 85 ? 29.734 4.924 -30.454 1.00 82.31 85 ARG A C 1
ATOM 635 O O . ARG A 1 85 ? 29.113 5.823 -31.018 1.00 82.31 85 ARG A O 1
ATOM 642 N N . SER A 1 86 ? 29.559 3.641 -30.763 1.00 89.88 86 SER A N 1
ATOM 643 C CA . SER A 1 86 ? 28.546 3.263 -31.742 1.00 89.88 86 SER A CA 1
ATOM 644 C C . SER A 1 86 ? 27.149 3.606 -31.196 1.00 89.88 86 SER A C 1
ATOM 646 O O . SER A 1 86 ? 26.893 3.434 -29.998 1.00 89.88 86 SER A O 1
ATOM 648 N N . PRO A 1 87 ? 26.199 4.040 -32.044 1.00 89.31 87 PRO A N 1
ATOM 649 C CA . PRO A 1 87 ? 24.822 4.301 -31.616 1.00 89.31 87 PRO A CA 1
ATOM 650 C C . PRO A 1 87 ? 24.176 3.118 -30.876 1.00 89.31 87 PRO A C 1
ATOM 652 O O . PRO A 1 87 ? 23.335 3.307 -29.992 1.00 89.31 87 PRO A O 1
ATOM 655 N N . GLU A 1 88 ? 24.587 1.896 -31.216 1.00 92.94 88 GLU A N 1
ATOM 656 C CA . GLU A 1 88 ? 24.131 0.664 -30.580 1.00 92.94 88 GLU A CA 1
ATOM 657 C C . GLU A 1 88 ? 24.645 0.514 -29.141 1.00 92.94 88 GLU A C 1
ATOM 659 O O . GLU A 1 88 ? 23.871 0.170 -28.245 1.00 92.94 88 GLU A O 1
ATOM 664 N N . GLU A 1 89 ? 25.912 0.840 -28.880 1.00 91.88 89 GLU A N 1
ATOM 665 C CA . GLU A 1 89 ? 26.480 0.826 -27.528 1.00 91.88 89 GLU A CA 1
ATOM 666 C C . GLU A 1 89 ? 25.741 1.815 -26.612 1.00 91.88 89 GLU A C 1
ATOM 668 O O . GLU A 1 89 ? 25.333 1.478 -25.496 1.00 91.88 89 GLU A O 1
ATOM 673 N N . ILE A 1 90 ? 25.466 3.016 -27.129 1.00 91.44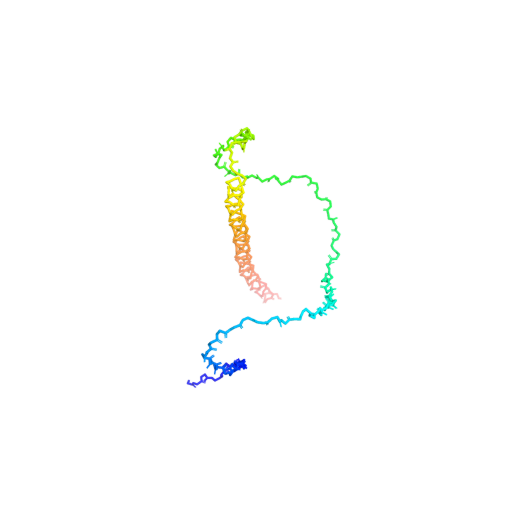 90 ILE A N 1
ATOM 674 C CA . ILE A 1 90 ? 24.720 4.067 -26.428 1.00 91.44 90 ILE A CA 1
ATOM 675 C C . ILE A 1 90 ? 23.296 3.592 -26.101 1.00 91.44 90 ILE A C 1
ATOM 677 O O . ILE A 1 90 ? 22.786 3.814 -24.994 1.00 91.44 90 ILE A O 1
ATOM 681 N N . ALA A 1 91 ? 22.631 2.931 -27.054 1.00 93.31 91 ALA A N 1
ATOM 682 C CA . ALA A 1 91 ? 21.290 2.387 -26.867 1.00 93.31 91 ALA A CA 1
ATOM 683 C C . ALA A 1 91 ? 21.263 1.263 -25.817 1.00 93.31 91 ALA A C 1
ATOM 685 O O . ALA A 1 91 ? 20.380 1.252 -24.950 1.00 93.31 91 ALA A O 1
ATOM 686 N N . ASN A 1 92 ? 22.238 0.354 -25.850 1.00 95.44 92 ASN A N 1
ATOM 687 C CA . ASN A 1 92 ? 22.353 -0.747 -24.895 1.00 95.44 92 ASN A CA 1
ATOM 688 C C . ASN A 1 92 ? 22.591 -0.243 -23.470 1.00 95.44 92 ASN A C 1
ATOM 690 O O . ASN A 1 92 ? 21.903 -0.666 -22.538 1.00 95.44 92 ASN A O 1
ATOM 694 N N . GLU A 1 93 ? 23.465 0.744 -23.300 1.00 94.06 93 GLU A N 1
ATOM 695 C CA . GLU A 1 93 ? 23.716 1.357 -21.999 1.00 94.06 93 GLU A CA 1
ATOM 696 C C . GLU A 1 93 ? 22.468 2.088 -21.456 1.00 94.06 93 GLU A C 1
ATOM 698 O O . GLU A 1 93 ? 22.140 1.997 -20.267 1.00 94.06 93 GLU A O 1
ATOM 703 N N . LYS A 1 94 ? 21.699 2.775 -22.316 1.00 95.75 94 LYS A N 1
ATOM 704 C CA . LYS A 1 94 ? 20.412 3.385 -21.926 1.00 95.75 94 LYS A CA 1
ATOM 705 C C . LYS A 1 94 ? 19.396 2.335 -21.475 1.00 95.75 94 LYS A C 1
ATOM 707 O O . LYS A 1 94 ? 18.756 2.529 -20.438 1.00 95.75 94 LYS A O 1
ATOM 712 N N . ARG A 1 95 ? 19.262 1.223 -22.207 1.00 97.69 95 ARG A N 1
ATOM 713 C CA . ARG A 1 95 ? 18.388 0.099 -21.825 1.00 97.69 95 ARG A CA 1
ATOM 714 C C . ARG A 1 95 ? 18.808 -0.486 -20.486 1.00 97.69 95 ARG A C 1
ATOM 716 O O . ARG A 1 95 ? 17.965 -0.639 -19.611 1.00 97.69 95 ARG A O 1
ATOM 723 N N . HIS A 1 96 ? 20.102 -0.731 -20.292 1.00 97.62 96 HIS A N 1
ATOM 724 C CA . HIS A 1 96 ? 20.631 -1.249 -19.035 1.00 97.62 96 HIS A CA 1
ATOM 725 C C . HIS A 1 96 ? 20.259 -0.346 -17.848 1.00 97.62 96 HIS A C 1
ATOM 727 O O . HIS A 1 96 ? 19.688 -0.807 -16.854 1.00 97.62 96 HIS A O 1
ATOM 733 N N . ARG A 1 97 ? 20.487 0.967 -17.978 1.00 97.56 97 ARG A N 1
ATOM 734 C CA . ARG A 1 97 ? 20.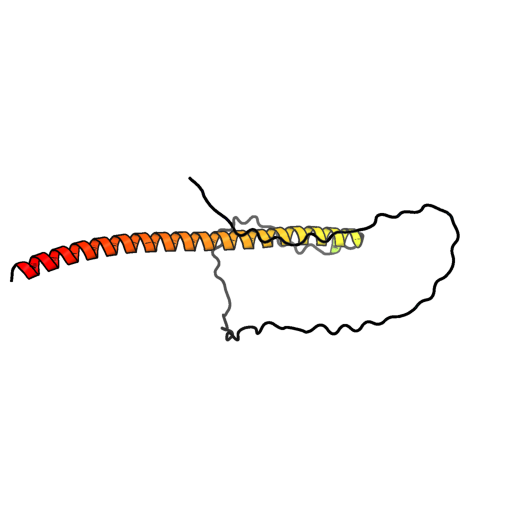115 1.948 -16.946 1.00 97.56 97 ARG A CA 1
ATOM 735 C C . ARG A 1 97 ? 18.612 1.993 -16.696 1.00 97.56 97 ARG A C 1
ATOM 737 O O . ARG A 1 97 ? 18.202 2.037 -15.537 1.00 97.56 97 ARG A O 1
ATOM 744 N N . ASN A 1 98 ? 17.789 1.963 -17.746 1.00 97.88 98 ASN A N 1
ATOM 745 C CA . ASN A 1 98 ? 16.335 1.951 -17.602 1.00 97.88 98 ASN A CA 1
ATOM 746 C C . ASN A 1 98 ? 15.845 0.674 -16.903 1.00 97.88 98 ASN A C 1
ATOM 748 O O . ASN A 1 98 ? 15.059 0.775 -15.966 1.00 97.88 98 ASN A O 1
ATOM 752 N N . THR A 1 99 ? 16.374 -0.497 -17.261 1.00 98.12 99 THR A N 1
ATOM 753 C CA . THR A 1 99 ? 16.071 -1.771 -16.594 1.00 98.12 99 THR A CA 1
ATOM 754 C C . THR A 1 99 ? 16.380 -1.699 -15.100 1.00 98.12 99 THR A C 1
ATOM 756 O O . THR A 1 99 ? 15.547 -2.062 -14.265 1.00 98.12 99 THR A O 1
ATOM 759 N N . MET A 1 100 ? 17.545 -1.157 -14.735 1.00 98.31 100 MET A N 1
ATOM 760 C CA . MET A 1 100 ? 17.914 -0.969 -13.329 1.00 98.31 100 MET A CA 1
ATOM 761 C C . MET A 1 100 ? 17.003 0.038 -12.622 1.00 98.31 100 MET A C 1
ATOM 763 O O . MET A 1 100 ? 16.588 -0.196 -11.483 1.00 98.31 100 MET A O 1
ATOM 767 N N . ALA A 1 101 ? 16.648 1.137 -13.287 1.00 98.25 101 ALA A N 1
ATOM 768 C CA . ALA A 1 101 ? 15.724 2.130 -12.752 1.00 98.25 101 ALA A CA 1
ATOM 769 C C . ALA A 1 101 ? 14.320 1.544 -12.531 1.00 98.25 101 ALA A C 1
ATOM 771 O O . ALA A 1 101 ? 13.748 1.731 -11.456 1.00 98.25 101 ALA A O 1
ATOM 772 N N . ALA A 1 102 ? 13.799 0.777 -13.491 1.00 98.56 102 ALA A N 1
ATOM 773 C CA . ALA A 1 102 ? 12.510 0.101 -13.403 1.00 98.56 102 ALA A CA 1
ATOM 774 C C . ALA A 1 102 ? 12.487 -0.901 -12.243 1.00 98.56 102 ALA A C 1
ATOM 776 O O . ALA A 1 102 ? 11.548 -0.896 -11.447 1.00 98.56 102 ALA A O 1
ATOM 777 N N . ARG A 1 103 ? 13.554 -1.694 -12.072 1.00 98.69 103 ARG A N 1
ATOM 778 C CA . ARG A 1 103 ? 13.697 -2.604 -10.926 1.00 98.69 103 ARG A CA 1
ATOM 779 C C . ARG A 1 103 ? 13.668 -1.850 -9.598 1.00 98.69 103 ARG A C 1
ATOM 781 O O . ARG A 1 103 ? 12.934 -2.230 -8.693 1.00 98.69 103 ARG A O 1
ATOM 788 N N . ARG A 1 104 ? 14.427 -0.754 -9.486 1.00 98.62 104 ARG A N 1
ATOM 789 C CA . ARG A 1 104 ? 14.439 0.097 -8.283 1.00 98.62 104 ARG A CA 1
ATOM 790 C C . ARG A 1 104 ? 13.091 0.767 -8.025 1.00 98.62 104 ARG A C 1
ATOM 792 O O . ARG A 1 104 ? 12.742 0.988 -6.872 1.00 98.62 104 ARG A O 1
ATOM 799 N N . PHE A 1 105 ? 12.358 1.141 -9.068 1.00 98.69 105 PHE A N 1
ATOM 800 C CA . PHE A 1 105 ? 11.022 1.716 -8.935 1.00 98.69 105 PHE A CA 1
ATOM 801 C C . PHE A 1 105 ? 10.024 0.686 -8.405 1.00 98.69 105 PHE A C 1
ATOM 803 O O . PHE A 1 105 ? 9.342 0.971 -7.426 1.00 98.69 105 PHE A O 1
ATOM 810 N N . ARG A 1 106 ? 9.996 -0.517 -8.993 1.00 98.69 106 ARG A N 1
ATOM 811 C CA . ARG A 1 106 ? 9.149 -1.623 -8.518 1.00 98.69 106 ARG A CA 1
ATOM 812 C C . ARG A 1 106 ? 9.453 -1.957 -7.063 1.00 98.69 106 ARG A C 1
ATOM 814 O O . ARG A 1 106 ? 8.543 -1.922 -6.247 1.00 98.69 106 ARG A O 1
ATOM 821 N N . LYS A 1 107 ? 10.741 -2.083 -6.724 1.00 98.69 107 LYS A N 1
ATOM 822 C CA . LYS A 1 107 ? 11.173 -2.293 -5.341 1.00 98.69 107 LYS A CA 1
ATOM 823 C C . LYS A 1 107 ? 10.672 -1.195 -4.396 1.00 98.69 107 LYS A C 1
ATOM 825 O O . LYS A 1 107 ? 10.062 -1.500 -3.388 1.00 98.69 107 LYS A O 1
ATOM 830 N N . ARG A 1 108 ? 10.858 0.090 -4.731 1.00 98.56 108 ARG A N 1
ATOM 831 C CA . ARG A 1 108 ? 10.355 1.198 -3.891 1.00 98.56 108 ARG A CA 1
ATOM 832 C C . ARG A 1 108 ? 8.834 1.185 -3.737 1.00 98.56 108 ARG A C 1
ATOM 834 O O . ARG A 1 108 ? 8.332 1.582 -2.691 1.00 98.56 108 ARG A O 1
ATOM 841 N N . LYS A 1 109 ? 8.105 0.769 -4.776 1.00 98.75 109 LYS A N 1
ATOM 842 C CA . LYS A 1 109 ? 6.649 0.621 -4.721 1.00 98.75 109 LYS A CA 1
ATOM 843 C C . LYS A 1 109 ? 6.258 -0.496 -3.750 1.00 98.75 109 LYS A C 1
ATOM 845 O O . LYS A 1 109 ? 5.401 -0.265 -2.908 1.00 98.75 109 LYS A O 1
ATOM 850 N N . GLU A 1 110 ? 6.908 -1.651 -3.843 1.00 98.75 110 GLU A N 1
ATOM 851 C CA . GLU A 1 110 ? 6.721 -2.783 -2.925 1.00 98.75 110 GLU A CA 1
ATOM 852 C C . GLU A 1 110 ? 7.072 -2.396 -1.482 1.00 98.75 110 GLU A C 1
ATOM 854 O O . GLU A 1 110 ? 6.250 -2.572 -0.589 1.00 98.75 110 GLU A O 1
ATOM 859 N N . ASP A 1 111 ? 8.229 -1.764 -1.260 1.00 98.50 111 ASP A N 1
ATOM 860 C CA . ASP A 1 111 ? 8.663 -1.284 0.059 1.00 98.50 111 ASP A CA 1
ATOM 861 C C . ASP A 1 111 ? 7.645 -0.292 0.658 1.00 98.50 111 ASP A C 1
ATOM 863 O O . ASP A 1 111 ? 7.344 -0.333 1.853 1.00 98.50 111 ASP A O 1
ATOM 867 N N . ARG A 1 112 ? 7.077 0.599 -0.169 1.00 98.56 112 ARG A N 1
ATOM 868 C CA . ARG A 1 112 ? 6.045 1.550 0.267 1.00 98.56 112 ARG A CA 1
ATOM 869 C C . ARG A 1 112 ? 4.748 0.845 0.648 1.00 98.56 112 ARG A C 1
ATOM 871 O O . ARG A 1 112 ? 4.160 1.219 1.658 1.00 98.56 112 ARG A O 1
ATOM 878 N N . ILE A 1 113 ? 4.306 -0.129 -0.144 1.00 98.69 113 ILE A N 1
ATOM 879 C CA . ILE A 1 113 ? 3.109 -0.923 0.160 1.00 98.69 113 ILE A CA 1
ATOM 880 C C . ILE A 1 113 ? 3.317 -1.673 1.477 1.00 98.69 113 ILE A C 1
ATOM 882 O O . ILE A 1 113 ? 2.531 -1.486 2.397 1.00 98.69 113 ILE A O 1
ATOM 886 N N . CYS A 1 114 ? 4.437 -2.382 1.621 1.00 98.50 114 CYS A N 1
ATOM 887 C CA . CYS A 1 114 ? 4.794 -3.104 2.842 1.00 98.50 114 CYS A CA 1
ATOM 888 C C . CYS A 1 114 ? 4.834 -2.180 4.075 1.00 98.50 114 CYS A C 1
ATOM 890 O O . CYS A 1 114 ? 4.311 -2.512 5.138 1.00 98.50 114 CYS A O 1
ATOM 892 N N . SER A 1 115 ? 5.392 -0.971 3.938 1.00 98.50 115 SER A N 1
ATOM 893 C CA . SER A 1 115 ? 5.393 0.021 5.019 1.00 98.50 115 SER A CA 1
ATOM 894 C C . SER A 1 115 ? 3.983 0.464 5.423 1.00 98.50 115 SER A C 1
ATOM 896 O O . SER A 1 115 ? 3.718 0.614 6.616 1.00 98.50 115 SER A O 1
ATOM 898 N N . LEU A 1 116 ? 3.084 0.667 4.456 1.00 98.75 116 LEU A N 1
ATOM 899 C CA . LEU A 1 116 ? 1.695 1.051 4.720 1.00 98.75 116 LEU A CA 1
ATOM 900 C C . LEU A 1 116 ? 0.895 -0.096 5.346 1.00 98.75 116 LEU A C 1
ATOM 902 O O . LEU A 1 116 ? 0.174 0.128 6.313 1.00 98.75 116 LEU A O 1
ATOM 906 N N . GLU A 1 117 ? 1.052 -1.319 4.840 1.00 98.62 117 GLU A N 1
ATOM 907 C CA . GLU A 1 117 ? 0.420 -2.521 5.397 1.00 98.62 117 GLU A CA 1
ATOM 908 C C . GLU A 1 117 ? 0.849 -2.752 6.847 1.00 98.62 117 GLU A C 1
ATOM 910 O O . GLU A 1 117 ? 0.010 -3.034 7.701 1.00 98.62 117 GLU A O 1
ATOM 915 N N . LYS A 1 118 ? 2.137 -2.546 7.154 1.00 98.69 118 LYS A N 1
ATOM 916 C CA . LYS A 1 118 ? 2.643 -2.612 8.527 1.00 98.69 118 LYS A CA 1
ATOM 917 C C . LYS A 1 118 ? 1.993 -1.561 9.431 1.00 98.69 118 LYS A C 1
ATOM 919 O O . LYS A 1 118 ? 1.520 -1.912 10.505 1.00 98.69 118 LYS A O 1
ATOM 924 N N . GLN A 1 119 ? 1.947 -0.298 8.999 1.00 98.56 119 GLN A N 1
ATOM 925 C CA . GLN A 1 119 ? 1.307 0.774 9.777 1.00 98.56 119 GLN A CA 1
ATOM 926 C C . GLN A 1 119 ? -0.173 0.479 10.039 1.00 98.56 119 GLN A C 1
ATOM 928 O O . GLN A 1 119 ? -0.667 0.711 11.139 1.00 98.56 119 GLN A O 1
ATOM 933 N N . LEU A 1 120 ? -0.874 -0.067 9.045 1.00 98.75 120 LEU A N 1
ATOM 934 C CA . LEU A 1 120 ? -2.264 -0.481 9.187 1.00 98.75 120 LEU A CA 1
ATOM 935 C C . LEU A 1 120 ? -2.406 -1.620 10.203 1.00 98.75 120 LEU A C 1
ATOM 937 O O . LEU A 1 120 ? -3.284 -1.559 11.060 1.00 98.75 120 LEU A O 1
ATOM 941 N N . ALA A 1 121 ? -1.544 -2.636 10.138 1.00 98.69 121 ALA A N 1
ATOM 942 C CA . ALA A 1 121 ? -1.551 -3.741 11.093 1.00 98.69 121 ALA A CA 1
ATOM 943 C C . ALA A 1 121 ? -1.283 -3.263 12.532 1.00 98.69 121 ALA A C 1
ATOM 945 O O . ALA A 1 121 ? -1.974 -3.692 13.457 1.00 98.69 121 ALA A O 1
ATOM 946 N N . ASP A 1 122 ? -0.333 -2.344 12.716 1.00 98.56 122 ASP A N 1
ATOM 947 C CA . ASP A 1 122 ? -0.036 -1.739 14.017 1.00 98.56 122 ASP A CA 1
ATOM 948 C C . ASP A 1 122 ? -1.236 -0.944 14.557 1.00 98.56 122 ASP A C 1
ATOM 950 O O . ASP A 1 122 ? -1.673 -1.191 15.681 1.00 98.56 122 ASP A O 1
ATOM 954 N N . ALA A 1 123 ? -1.856 -0.090 13.737 1.00 98.50 123 ALA A N 1
ATOM 955 C CA . ALA A 1 123 ? -3.038 0.676 14.138 1.00 98.50 123 ALA A CA 1
ATOM 956 C C . ALA A 1 123 ? -4.248 -0.217 14.479 1.00 98.50 123 ALA A C 1
ATOM 958 O O . ALA A 1 123 ? -5.006 0.076 15.406 1.00 98.50 123 ALA A O 1
ATOM 959 N N . LEU A 1 124 ? -4.448 -1.321 13.748 1.00 98.62 124 LEU A N 1
ATOM 960 C CA . LEU A 1 124 ? -5.503 -2.290 14.060 1.00 98.62 124 LEU A CA 1
ATOM 961 C C . LEU A 1 124 ? -5.254 -2.990 15.397 1.00 98.62 124 LEU A C 1
ATOM 963 O O . LEU A 1 124 ? -6.188 -3.131 16.186 1.00 98.62 124 LEU A O 1
ATOM 967 N N . ARG A 1 125 ? -4.007 -3.384 15.668 1.00 98.62 125 ARG A N 1
ATOM 968 C CA . ARG A 1 125 ? -3.614 -3.991 16.942 1.00 98.62 125 ARG A CA 1
ATOM 969 C C . ARG A 1 125 ? -3.859 -3.037 18.110 1.00 98.62 125 ARG A C 1
ATOM 971 O O . ARG A 1 125 ? -4.480 -3.440 19.089 1.00 98.62 125 ARG A O 1
ATOM 978 N N . GLU A 1 126 ? -3.441 -1.779 17.982 1.00 98.56 126 GLU A N 1
ATOM 979 C CA . GLU A 1 126 ? -3.676 -0.744 18.998 1.00 98.56 126 GLU A CA 1
ATOM 980 C C . GLU A 1 126 ? -5.174 -0.514 19.239 1.00 98.56 126 GLU A C 1
ATOM 982 O O . GLU A 1 126 ? -5.631 -0.471 20.382 1.00 98.56 126 GLU A O 1
ATOM 987 N N . ARG A 1 127 ? -5.974 -0.440 18.168 1.00 98.75 127 ARG A N 1
ATOM 988 C CA . ARG A 1 127 ? -7.435 -0.335 18.271 1.00 98.75 127 ARG A CA 1
ATOM 989 C C . ARG A 1 127 ? -8.029 -1.501 19.060 1.00 98.75 127 ARG A C 1
ATOM 991 O O . ARG A 1 127 ? -8.915 -1.285 19.884 1.00 98.75 127 ARG A O 1
ATOM 998 N N . ASP A 1 128 ? -7.601 -2.725 18.774 1.00 98.62 128 ASP A N 1
ATOM 999 C CA . ASP A 1 128 ? -8.156 -3.926 19.402 1.00 98.62 128 ASP A CA 1
ATOM 1000 C C . ASP A 1 128 ? -7.764 -4.032 20.877 1.00 98.62 128 ASP A C 1
ATOM 1002 O O . ASP A 1 128 ? -8.600 -4.378 21.713 1.00 98.62 128 ASP A O 1
ATOM 1006 N N . GLU A 1 129 ? -6.542 -3.630 21.218 1.00 98.44 129 GLU A N 1
ATOM 1007 C CA . GLU A 1 129 ? -6.102 -3.500 22.604 1.00 98.44 129 GLU A CA 1
ATOM 1008 C C . GLU A 1 129 ? -6.949 -2.478 23.376 1.00 98.44 129 GLU A C 1
ATOM 1010 O O . GLU A 1 129 ? -7.459 -2.783 24.457 1.00 98.44 129 GLU A O 1
ATOM 1015 N N . LEU A 1 130 ? -7.178 -1.292 22.806 1.00 98.50 130 LEU A N 1
ATOM 1016 C CA . LEU A 1 130 ? -8.010 -0.265 23.437 1.00 98.50 130 LEU A CA 1
ATOM 1017 C C . LEU A 1 130 ? -9.464 -0.721 23.593 1.00 98.50 130 LEU A C 1
ATOM 1019 O O . LEU A 1 130 ? -10.060 -0.517 24.649 1.00 98.50 130 LEU A O 1
ATOM 1023 N N . LYS A 1 131 ? -10.031 -1.391 22.584 1.00 98.38 131 LYS A N 1
ATOM 1024 C CA . LYS A 1 131 ? -11.380 -1.970 22.672 1.00 98.38 131 LYS A CA 1
ATOM 1025 C C . LYS A 1 131 ? -11.495 -2.984 23.807 1.00 98.38 131 LYS A C 1
ATOM 1027 O O . LYS A 1 131 ? -12.493 -2.968 24.524 1.00 98.38 131 LYS A O 1
ATOM 1032 N N . LEU A 1 132 ? -10.484 -3.834 23.997 1.00 98.50 132 LEU A N 1
ATOM 1033 C CA . LEU A 1 132 ? -10.462 -4.796 25.098 1.00 98.50 132 LEU A CA 1
ATOM 1034 C C . LEU A 1 132 ? -10.432 -4.090 26.462 1.00 98.50 132 LEU A C 1
ATOM 1036 O O . LEU A 1 132 ? -11.156 -4.482 27.379 1.00 98.50 132 LEU A O 1
ATOM 1040 N N . GLN A 1 133 ? -9.627 -3.033 26.595 1.00 98.19 133 GLN A N 1
ATOM 1041 C CA . GLN A 1 133 ? -9.560 -2.239 27.825 1.00 98.19 133 GLN A CA 1
ATOM 1042 C C . GLN A 1 133 ? -10.888 -1.533 28.123 1.00 98.19 133 GLN A C 1
ATOM 1044 O O . GLN A 1 133 ? -11.367 -1.595 29.256 1.00 98.19 133 GLN A O 1
ATOM 1049 N N . VAL A 1 134 ? -11.510 -0.921 27.113 1.00 98.44 134 VAL A N 1
ATOM 1050 C CA . VAL A 1 134 ? -12.819 -0.265 27.244 1.00 98.44 134 VAL A CA 1
ATOM 1051 C C . VAL A 1 134 ? -13.883 -1.272 27.664 1.00 98.44 134 VAL A C 1
ATOM 1053 O O . VAL A 1 134 ? -14.520 -1.059 28.690 1.00 98.44 134 VAL A O 1
ATOM 1056 N N . ALA A 1 135 ? -14.002 -2.411 26.977 1.00 98.12 135 ALA A N 1
ATOM 1057 C CA . ALA A 1 135 ? -14.969 -3.452 27.335 1.00 98.12 135 ALA A CA 1
ATOM 1058 C C . ALA A 1 135 ? -14.782 -3.943 28.783 1.00 98.12 135 ALA A C 1
ATOM 1060 O O . ALA A 1 135 ? -15.748 -4.152 29.519 1.00 98.12 135 ALA A O 1
ATOM 1061 N N . ARG A 1 136 ? -13.527 -4.080 29.231 1.00 97.75 136 ARG A N 1
ATOM 1062 C CA . ARG A 1 136 ? -13.206 -4.452 30.613 1.00 97.75 136 ARG A CA 1
ATOM 1063 C C . ARG A 1 136 ? -13.656 -3.389 31.619 1.00 97.75 136 ARG A C 1
ATOM 1065 O O . ARG A 1 136 ? -14.168 -3.745 32.683 1.00 97.75 136 ARG A O 1
ATOM 1072 N N . LEU A 1 137 ? -13.418 -2.111 31.333 1.00 97.62 137 LEU A N 1
ATOM 1073 C CA . LEU A 1 137 ? -13.808 -1.005 32.210 1.00 97.62 137 LEU A CA 1
ATOM 1074 C C . LEU A 1 137 ? -15.324 -0.810 32.230 1.00 97.62 137 LEU A C 1
ATOM 1076 O O . LEU A 1 137 ? -15.894 -0.636 33.303 1.00 97.62 137 LEU A O 1
ATOM 1080 N N . GLU A 1 138 ? -15.981 -0.903 31.077 1.00 97.00 138 GLU A N 1
ATOM 1081 C CA . GLU A 1 138 ? -17.439 -0.862 30.956 1.00 97.00 138 GLU A CA 1
ATOM 1082 C C . GLU A 1 138 ? -18.085 -2.000 31.749 1.00 97.00 138 GLU A C 1
ATOM 1084 O O . GLU A 1 138 ? -19.011 -1.750 32.517 1.00 97.00 138 GLU A O 1
ATOM 1089 N N . GLY A 1 139 ? -17.543 -3.221 31.672 1.00 97.00 139 GLY A N 1
ATOM 1090 C CA . GLY A 1 139 ? -18.005 -4.350 32.484 1.00 97.00 139 GLY A CA 1
ATOM 1091 C C . GLY A 1 139 ? -17.878 -4.098 33.992 1.00 97.00 139 GLY A C 1
ATOM 1092 O O . GLY A 1 139 ? -18.825 -4.327 34.743 1.00 97.00 139 GLY A O 1
ATOM 1093 N N . GLN A 1 140 ? -16.739 -3.562 34.446 1.00 96.56 140 GLN A N 1
ATOM 1094 C CA . GLN A 1 140 ? -16.558 -3.177 35.853 1.00 96.56 140 GLN A CA 1
ATOM 1095 C C . GLN A 1 140 ? -17.528 -2.068 36.279 1.00 96.56 140 GLN A C 1
ATOM 1097 O O . GLN A 1 140 ? -18.113 -2.141 37.359 1.00 96.56 140 GLN A O 1
ATOM 1102 N N . ASN A 1 141 ? -17.727 -1.057 35.430 1.00 96.50 141 ASN A N 1
ATOM 1103 C CA . ASN A 1 141 ? -18.631 0.053 35.710 1.00 96.50 141 ASN A CA 1
ATOM 1104 C C . ASN A 1 141 ? -20.086 -0.422 35.797 1.00 96.50 141 ASN A C 1
ATOM 1106 O O . ASN A 1 141 ? -20.799 -0.027 36.715 1.00 96.50 141 ASN A O 1
ATOM 1110 N N . MET A 1 142 ? -20.498 -1.317 34.896 1.00 95.81 142 MET A N 1
ATOM 1111 C CA . MET A 1 142 ? -21.817 -1.946 34.914 1.00 95.81 142 MET A CA 1
ATOM 1112 C C . MET A 1 142 ? -22.058 -2.702 36.220 1.00 95.81 142 MET A C 1
ATOM 1114 O O . MET A 1 142 ? -23.071 -2.456 36.869 1.00 95.81 142 MET A O 1
ATOM 1118 N N . MET A 1 143 ? -21.116 -3.546 36.658 1.00 94.19 143 MET A N 1
ATOM 1119 C CA . MET A 1 143 ? -21.243 -4.248 37.942 1.00 94.19 143 MET A CA 1
ATOM 1120 C C . MET A 1 143 ? -21.420 -3.269 39.107 1.00 94.19 143 MET A C 1
ATOM 1122 O O . MET A 1 143 ? -22.343 -3.418 39.905 1.00 94.19 143 MET A O 1
ATOM 1126 N N . LEU A 1 144 ? -20.582 -2.230 39.183 1.00 92.94 144 LEU A N 1
ATOM 1127 C CA . LEU A 1 144 ? -20.673 -1.233 40.252 1.00 92.94 144 LEU A CA 1
ATOM 1128 C C . LEU A 1 144 ? -22.024 -0.508 40.262 1.00 92.94 144 LEU A C 1
ATOM 1130 O O . LEU A 1 144 ? -22.605 -0.348 41.333 1.00 92.94 144 LEU A O 1
ATOM 1134 N N . ARG A 1 145 ? -22.545 -0.121 39.092 1.00 93.38 145 ARG A N 1
ATOM 1135 C CA . ARG A 1 145 ? -23.873 0.503 38.976 1.00 93.38 145 ARG A CA 1
ATOM 1136 C C . ARG A 1 145 ? -24.979 -0.435 39.446 1.00 93.38 145 ARG A C 1
ATOM 1138 O O . ARG A 1 145 ? -25.769 -0.045 40.294 1.00 93.38 145 ARG A O 1
ATOM 1145 N N . THR A 1 146 ? -24.970 -1.693 39.002 1.00 91.94 146 THR A N 1
ATOM 1146 C CA . THR A 1 146 ? -25.979 -2.676 39.436 1.00 91.94 146 THR A CA 1
ATOM 1147 C C . THR A 1 146 ? -25.956 -2.922 40.947 1.00 91.94 146 THR A C 1
ATOM 1149 O O . THR A 1 146 ? -27.008 -3.052 41.567 1.00 91.94 146 THR A O 1
ATOM 1152 N N . CYS A 1 147 ? -24.772 -2.934 41.570 1.00 89.44 147 CYS A N 1
ATOM 1153 C CA . CYS A 1 147 ? -24.652 -3.060 43.021 1.00 89.44 147 CYS A CA 1
ATOM 1154 C C . CYS A 1 147 ? -25.188 -1.827 43.764 1.00 89.44 147 CYS A C 1
ATOM 1156 O O . CYS A 1 147 ? -25.756 -1.979 44.840 1.00 89.44 147 CYS A O 1
ATOM 1158 N N . GLN A 1 148 ? -25.011 -0.623 43.210 1.00 89.25 148 GLN A N 1
ATOM 1159 C CA . GLN A 1 148 ? -25.532 0.616 43.796 1.00 89.25 148 GLN A CA 1
ATOM 1160 C C . GLN A 1 148 ? -27.057 0.712 43.675 1.00 89.25 148 GLN A C 1
ATOM 1162 O O . GLN A 1 148 ? -27.720 1.076 44.647 1.00 89.25 148 GLN A O 1
ATOM 1167 N N . ASP A 1 149 ? -27.616 0.341 42.524 1.00 84.88 149 ASP A N 1
ATOM 1168 C CA . ASP A 1 149 ? -29.062 0.380 42.287 1.00 84.88 149 ASP A CA 1
ATOM 1169 C C . ASP A 1 149 ? -29.818 -0.600 43.200 1.00 84.88 149 ASP A C 1
ATOM 1171 O O . ASP A 1 149 ? -30.888 -0.270 43.694 1.00 84.88 149 ASP A O 1
ATOM 1175 N N . ASN A 1 150 ? -29.225 -1.754 43.529 1.00 71.25 150 ASN A N 1
ATOM 1176 C CA . ASN A 1 150 ? -29.800 -2.727 44.470 1.00 71.25 150 ASN A CA 1
ATOM 1177 C C . ASN A 1 150 ? -29.772 -2.282 45.950 1.00 71.25 150 ASN A C 1
ATOM 1179 O O . ASN A 1 150 ? -30.303 -2.989 46.806 1.00 71.25 150 ASN A O 1
ATOM 1183 N N . THR A 1 151 ? -29.118 -1.161 46.276 1.00 71.56 151 THR A N 1
ATOM 1184 C CA . THR A 1 151 ? -28.997 -0.643 47.657 1.00 71.56 151 THR A CA 1
ATOM 1185 C C . THR A 1 151 ? -29.879 0.574 47.954 1.00 71.56 151 THR A C 1
ATOM 1187 O O . THR A 1 151 ? -29.824 1.097 49.068 1.00 71.56 151 THR A O 1
ATOM 1190 N N . ARG A 1 152 ? -30.686 1.029 46.990 1.00 55.44 152 ARG A N 1
ATOM 1191 C CA . ARG A 1 152 ? -31.679 2.104 47.148 1.00 55.44 152 ARG A CA 1
ATOM 1192 C C . ARG A 1 152 ? -33.095 1.556 47.063 1.00 55.44 152 ARG A C 1
ATOM 1194 O O . ARG A 1 152 ? -33.961 2.169 47.721 1.00 55.44 152 ARG A O 1
#